Protein 1PZS (pdb70)

Sequence (171 aa):
QSLTSTLTAPDGTKVATAKFEFANGYATVTIATTGVGKLTPGFHGLHIHQVGKCEPNSVAPTGGAPGNFLSAGGHYHVPGHTGTPASGDLASLQVRGDGSAMLVTTTDAFTMDDLLSGAKTAIIIHAGADNFANIPPERYVQVNGTPGPDETTLTTGDAGKRVACGVIGSG

GO terms:
  GO:0005886 plasma membrane (C, IDA)
  GO:0004784 superoxide dismutase activity (F, IDA)
  GO:0141082 symbiont-mediated detoxification of host-generated reactive oxygen species (P, IDA)
  GO:0075136 response to host (P, IEP)
  GO:0005576 extracellular region (C, HDA)
  GO:0005886 plasma membrane (C, HDA)
  GO:0045454 cell redox homeostasis (P, IMP)
  GO:0033194 response to hydroperoxide (P, IMP)
  GO:0006979 response to oxidative stress (P, IMP)
  GO:0005886 plasma membrane (C, TAS)

Secondary structure (DSSP, 8-state):
-EEEEEEE-TTS-EEEEEEEEEETTEEEEEEEESSSSSS-SEEE-EEEESS----SSB--TT--S-BTTGGG-SB---TT--SSS-TTB-PPEEE-TTS--EEEEEESS--HHHHHSTT--EEEEESS---TT---TTT-B-TTS-BS--HHHHHHTT--SEEEEEESBB-

Radius of gyration: 15.72 Å; Cα contacts (8 Å, |Δi|>4): 454; chains: 1; bounding box: 35×47×40 Å

Organism: Mycobacterium tuberculosis (strain ATCC 25618 / H37Rv) (NCBI:txid83332)

Nearest PDB structures (foldseek):
  1pzs-assembly1_A-2  TM=1.005E+00  e=1.970E-34  Mycobacterium tuberculosis
  7rh7-assembly1_G  TM=9.201E-01  e=1.860E-16  Mycolicibacterium smegmatis MC2 155
  2wz0-assembly1_F  TM=7.670E-01  e=2.728E-09  Homo sapiens
  8imd-assembly1_B  TM=7.560E-01  e=1.324E-08  Paenibacillus lautus NBRC 15380
  2k4w-assembly1_A  TM=7.036E-01  e=5.672E-07  Salmonella enterica subsp. enterica serovar Choleraesuis

B-factor: mean 17.82, std 9.35, range [7.32, 55.24]

Solvent-accessible surface area: 8692 Å² total; per-residue (Å²): 150,45,11,47,1,48,0,39,19,48,116,50,71,106,1,0,57,6,96,0,60,27,41,137,74,93,0,42,0,46,0,28,24,58,27,101,65,83,12,90,85,30,115,4,0,0,1,0,1,82,22,18,98,34,78,64,106,12,74,31,88,142,43,56,83,74,17,57,1,50,9,0,4,30,17,15,63,23,115,88,114,137,37,62,104,10,11,0,29,7,42,25,0,112,8,139,70,78,2,11,4,138,27,83,26,82,23,118,42,6,74,73,109,27,0,68,61,79,67,63,2,0,0,0,0,8,46,26,60,18,48,108,15,111,49,40,84,174,172,112,96,37,167,110,44,73,77,3,38,63,120,81,7,65,61,50,7,67,2,52,161,35,44,0,1,2,55,0,7,117,65

CATH classification: 2.60.40.200

Foldseek 3Di:
DKKKWFKAFQVGHTFKIWMWDDDPLKTKIKMWGPDWDQAAAAKWWKWKAQAQDFHAQDAAPVGDGGGGRNVLHFGDAQPPDDWPPHLTGDGIWGADRRRITMDIDMDNSDDPCSQVPDRHIKMFIFNAHFQSQPQPQVVDDDPVGHGGDDPCCGGTSPRHHTGMMITIGHD

Structure (mmCIF, N/CA/C/O backbone):
data_1PZS
#
_entry.id   1PZS
#
_cell.length_a   70.040
_cell.length_b   58.420
_cell.length_c   51.390
_cell.angle_alpha   90.00
_cell.angle_beta   126.99
_cell.angle_gamma   90.00
#
_symmetry.space_group_name_H-M   'C 1 2 1'
#
loop_
_entity.id
_entity.type
_entity.pdbx_description
1 polymer 'Superoxide dismutase [Cu-Zn]'
2 non-polymer 'COPPER (II) ION'
3 water water
#
loop_
_atom_site.group_PDB
_atom_site.id
_atom_site.type_symbol
_atom_site.label_atom_id
_atom_site.label_alt_id
_atom_site.label_comp_id
_atom_site.label_asym_id
_atom_site.label_entity_id
_atom_site.label_seq_id
_atom_site.pdbx_PDB_ins_code
_atom_site.Cartn_x
_atom_site.Cartn_y
_atom_site.Cartn_z
_atom_site.occupancy
_atom_site.B_iso_or_equiv
_atom_site.auth_seq_id
_atom_site.auth_comp_id
_atom_site.auth_asym_id
_atom_site.auth_atom_id
_atom_site.pdbx_PDB_model_num
ATOM 1 N N . GLN A 1 38 ? 11.000 11.730 -13.628 1.00 24.33 1 GLN A N 1
ATOM 2 C CA . GLN A 1 38 ? 9.884 12.711 -13.688 1.00 22.95 1 GLN A CA 1
ATOM 3 C C . GLN A 1 38 ? 9.948 13.741 -12.570 1.00 21.11 1 GLN A C 1
ATOM 4 O O . GLN A 1 38 ? 9.035 14.541 -12.461 1.00 19.55 1 GLN A O 1
ATOM 10 N N . SER A 1 39 ? 10.996 13.703 -11.743 1.00 19.39 2 SER A N 1
ATOM 11 C CA . SER A 1 39 ? 11.070 14.530 -10.531 1.00 17.93 2 SER A CA 1
ATOM 12 C C . SER A 1 39 ? 12.420 15.251 -10.408 1.00 16.36 2 SER A C 1
ATOM 13 O O . SER A 1 39 ? 13.454 14.735 -10.842 1.00 17.86 2 SER A O 1
ATOM 17 N N . LEU A 1 40 ? 12.401 16.456 -9.846 1.00 13.10 3 LEU A N 1
ATOM 18 C CA . LEU A 1 40 ? 13.606 17.136 -9.376 1.00 12.38 3 LEU A CA 1
ATOM 19 C C . LEU A 1 40 ? 13.489 17.340 -7.871 1.00 10.93 3 LEU A C 1
ATOM 20 O O . LEU A 1 40 ? 12.403 17.273 -7.319 1.00 10.04 3 LEU A O 1
ATOM 25 N N . THR A 1 41 ? 14.614 17.542 -7.200 1.00 10.44 4 THR A N 1
ATOM 26 C CA . THR A 1 41 ? 14.609 17.683 -5.747 1.00 10.63 4 THR A CA 1
ATOM 27 C C . THR A 1 41 ? 15.536 18.805 -5.321 1.00 9.72 4 THR A C 1
ATOM 28 O O . THR A 1 41 ? 16.351 19.281 -6.099 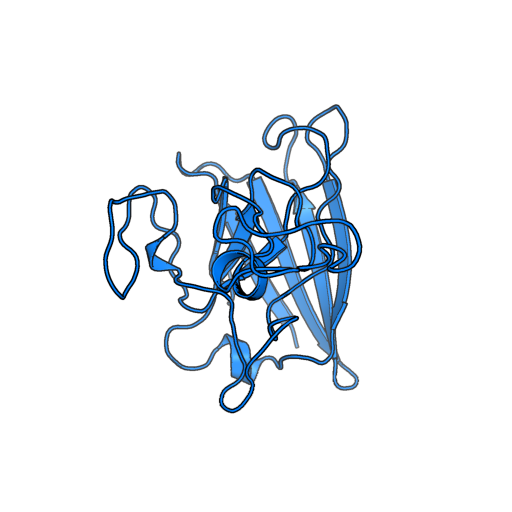1.00 9.80 4 THR A O 1
ATOM 32 N N . SER A 1 42 ? 15.429 19.206 -4.059 1.00 9.09 5 SER A N 1
ATOM 33 C CA . SER A 1 42 ? 16.363 20.167 -3.495 1.00 10.17 5 SER A CA 1
ATOM 34 C C . SER A 1 42 ? 16.437 20.013 -1.993 1.00 9.81 5 SER A C 1
ATOM 35 O O . SER A 1 42 ? 15.443 19.654 -1.366 1.00 11.03 5 SER A O 1
ATOM 38 N N . THR A 1 43 ? 17.615 20.254 -1.423 1.00 9.09 6 THR A N 1
ATOM 39 C CA . THR A 1 43 ? 17.778 20.353 0.024 1.00 8.93 6 THR A CA 1
ATOM 40 C C . THR A 1 43 ? 18.093 21.812 0.353 1.00 9.03 6 THR A C 1
ATOM 41 O O . THR A 1 43 ? 19.063 22.375 -0.165 1.00 9.07 6 THR A O 1
ATOM 45 N N . LEU A 1 44 ? 17.236 22.440 1.153 1.00 8.62 7 LEU A N 1
ATOM 46 C CA . LEU A 1 44 ? 17.382 23.862 1.447 1.00 8.85 7 LEU A CA 1
ATOM 47 C C . LEU A 1 44 ? 18.153 24.031 2.736 1.00 9.22 7 LEU A C 1
ATOM 48 O O . LEU A 1 44 ? 17.828 23.390 3.732 1.00 9.31 7 LEU A O 1
ATOM 53 N N . THR A 1 45 ? 19.127 24.932 2.716 1.00 9.57 8 THR A N 1
ATOM 54 C CA . THR A 1 45 ? 19.933 25.249 3.893 1.00 10.63 8 THR A CA 1
ATOM 55 C C . THR A 1 45 ? 19.807 26.707 4.319 1.00 10.20 8 THR A C 1
ATOM 56 O O . THR A 1 45 ? 19.481 27.586 3.532 1.00 10.20 8 THR A O 1
ATOM 60 N N . ALA A 1 46 ? 20.083 26.932 5.594 1.00 10.69 9 ALA A N 1
ATOM 61 C CA . ALA A 1 46 ? 20.131 28.259 6.193 1.00 10.77 9 ALA A CA 1
ATOM 62 C C . ALA A 1 46 ? 21.476 28.921 5.863 1.00 11.19 9 ALA A C 1
ATOM 63 O O . ALA A 1 46 ? 22.402 28.231 5.383 1.00 11.19 9 ALA A O 1
ATOM 65 N N . PRO A 1 47 ? 21.595 30.234 6.083 1.00 11.98 10 PRO A N 1
ATOM 66 C CA . PRO A 1 47 ? 22.879 30.936 5.896 1.00 12.73 10 PRO A CA 1
ATOM 67 C C . PRO A 1 47 ? 24.072 30.301 6.612 1.00 13.68 10 PRO A C 1
ATOM 68 O O . PRO A 1 47 ? 25.189 30.419 6.103 1.00 13.96 10 PRO A O 1
ATOM 72 N N . ASP A 1 48 ? 23.859 29.648 7.750 1.00 13.97 11 ASP A N 1
ATOM 73 C CA . ASP A 1 48 ? 24.968 28.978 8.451 1.00 15.20 11 ASP A CA 1
ATOM 74 C C . ASP A 1 48 ? 25.255 27.561 7.942 1.00 15.14 11 ASP A C 1
ATOM 75 O O . ASP A 1 48 ? 26.136 26.867 8.475 1.00 15.45 11 ASP A O 1
ATOM 80 N N . GLY A 1 49 ? 24.516 27.131 6.925 1.00 14.36 12 GLY A N 1
ATOM 81 C CA . GLY A 1 49 ? 24.732 25.850 6.277 1.00 14.51 12 GLY A CA 1
ATOM 82 C C . GLY A 1 49 ? 23.914 24.678 6.793 1.00 15.03 12 GLY A C 1
ATOM 83 O O . GLY A 1 49 ? 23.979 23.587 6.212 1.00 16.26 12 GLY A O 1
ATOM 84 N N . THR A 1 50 ? 23.152 24.879 7.862 1.00 14.93 13 THR A N 1
ATOM 85 C CA . THR A 1 50 ? 22.339 23.799 8.408 1.00 15.42 13 THR A CA 1
ATOM 86 C C . THR A 1 50 ? 21.088 23.553 7.582 1.00 14.24 13 THR A C 1
ATOM 87 O O . THR A 1 50 ? 20.521 24.474 6.988 1.00 14.01 13 THR A O 1
ATOM 91 N N . LYS A 1 51 ? 20.637 22.307 7.595 1.00 13.53 14 LYS A N 1
ATOM 92 C CA . LYS A 1 51 ? 19.508 21.886 6.773 1.00 13.52 14 LYS A CA 1
ATOM 93 C C . LYS A 1 51 ? 18.216 22.404 7.383 1.00 12.81 14 LYS A C 1
ATOM 94 O O . LYS A 1 51 ? 18.011 22.340 8.598 1.00 14.13 14 LYS A O 1
ATOM 100 N N . VAL A 1 52 ? 17.346 22.944 6.535 1.00 11.38 15 VAL A N 1
ATOM 101 C CA . VAL A 1 52 ? 16.079 23.529 6.954 1.00 10.90 15 VAL A CA 1
ATOM 102 C C . VAL A 1 52 ? 14.883 22.731 6.425 1.00 9.86 15 VAL A C 1
ATOM 103 O O . VAL A 1 52 ? 13.922 22.504 7.149 1.00 10.00 15 VAL A O 1
ATOM 107 N N . ALA A 1 53 ? 14.936 22.344 5.158 1.00 9.43 16 ALA A N 1
ATOM 108 C CA . ALA A 1 53 ? 13.793 21.726 4.482 1.00 8.79 16 ALA A CA 1
ATOM 109 C C . ALA A 1 53 ? 14.255 20.968 3.245 1.00 8.84 16 ALA A C 1
ATOM 110 O O . ALA A 1 53 ? 15.392 21.138 2.779 1.00 8.89 16 ALA A O 1
ATOM 112 N N . THR A 1 54 ? 13.375 20.118 2.736 1.00 7.48 17 THR A N 1
ATOM 113 C CA . THR A 1 54 ? 13.580 19.505 1.434 1.00 8.11 17 THR A CA 1
ATOM 114 C C . THR A 1 54 ? 12.342 19.653 0.575 1.00 7.32 17 THR A C 1
ATOM 115 O O . THR A 1 54 ? 11.216 19.774 1.074 1.00 7.61 17 THR A O 1
ATOM 119 N N . ALA A 1 55 ? 12.597 19.657 -0.725 1.00 7.93 18 ALA A N 1
ATOM 120 C CA . ALA A 1 55 ? 11.585 19.918 -1.736 1.00 7.76 18 ALA A CA 1
ATOM 121 C C . ALA A 1 55 ? 11.627 18.885 -2.865 1.00 8.38 18 ALA A C 1
ATOM 122 O O . ALA A 1 55 ? 12.681 18.362 -3.219 1.00 8.10 18 ALA A O 1
ATOM 124 N N . LYS A 1 56 ? 10.448 18.574 -3.387 1.00 8.84 19 LYS A N 1
ATOM 125 C CA . LYS A 1 56 ? 10.283 17.694 -4.542 1.00 9.99 19 LYS A CA 1
ATOM 126 C C . LYS A 1 56 ? 9.417 18.415 -5.570 1.00 10.09 19 LYS A C 1
ATOM 127 O O . LYS A 1 56 ? 8.404 19.073 -5.229 1.00 9.69 19 LYS A O 1
ATOM 133 N N . PHE A 1 57 ? 9.815 18.271 -6.831 1.00 9.59 20 PHE A N 1
ATOM 134 C CA . PHE A 1 57 ? 9.157 18.861 -7.990 1.00 10.29 20 PHE A CA 1
ATOM 135 C C . PHE A 1 57 ? 8.801 17.716 -8.925 1.00 11.14 20 PHE A C 1
ATOM 136 O O . PHE A 1 57 ? 9.671 17.200 -9.625 1.00 11.88 20 PHE A O 1
ATOM 144 N N . GLU A 1 58 ? 7.547 17.266 -8.893 1.00 11.84 21 GLU A N 1
ATOM 145 C CA . GLU A 1 58 ? 7.111 16.108 -9.685 1.00 12.95 21 GLU A CA 1
ATOM 146 C C . GLU A 1 58 ? 6.310 16.547 -10.911 1.00 13.23 21 GLU A C 1
ATOM 147 O O . GLU A 1 58 ? 5.314 17.232 -10.799 1.00 11.76 21 GLU A O 1
ATOM 153 N N . PHE A 1 59 ? 6.779 16.153 -12.087 1.00 13.22 22 PHE A N 1
ATOM 154 C CA . PHE A 1 59 ? 6.181 16.578 -13.348 1.00 14.01 22 PHE A CA 1
ATOM 155 C C . PHE A 1 59 ? 5.378 15.436 -13.966 1.00 15.65 22 PHE A C 1
ATOM 156 O O . PHE A 1 59 ? 5.914 14.378 -14.248 1.00 16.42 22 PHE A O 1
ATOM 164 N N . ALA A 1 60 ? 4.088 15.673 -14.153 1.00 17.22 23 ALA A N 1
ATOM 165 C CA . ALA A 1 60 ? 3.176 14.693 -14.729 1.00 19.04 23 ALA A CA 1
ATOM 166 C C . ALA A 1 60 ? 1.924 15.406 -15.220 1.00 20.76 23 ALA A C 1
ATOM 167 O O . ALA A 1 60 ? 1.502 16.406 -14.640 1.00 21.05 23 ALA A O 1
ATOM 169 N N . ASN A 1 61 ? 1.328 14.897 -16.301 1.00 22.40 24 ASN A N 1
ATOM 170 C CA . ASN A 1 61 ? 0.070 15.448 -16.812 1.00 23.36 24 ASN A CA 1
ATOM 171 C C . ASN A 1 61 ? 0.119 16.933 -17.191 1.00 22.72 24 ASN A C 1
ATOM 172 O O . ASN A 1 61 ? -0.901 17.624 -17.147 1.00 23.94 24 ASN A O 1
ATOM 177 N N . GLY A 1 62 ? 1.301 17.409 -17.580 1.00 21.19 25 GLY A N 1
ATOM 178 C CA . GLY A 1 62 ? 1.503 18.781 -18.012 1.00 20.45 25 GLY A CA 1
ATOM 179 C C . GLY A 1 62 ? 1.656 19.821 -16.918 1.00 18.93 25 GLY A C 1
ATOM 180 O O . GLY A 1 62 ? 1.625 21.030 -17.203 1.00 19.69 25 GLY A O 1
ATOM 181 N N . TYR A 1 63 ? 1.806 19.375 -15.672 1.00 16.93 26 TYR A N 1
ATOM 182 C CA . TYR A 1 63 ? 2.046 20.294 -14.569 1.00 14.53 26 TYR A CA 1
ATOM 183 C C . TYR A 1 63 ? 2.982 19.739 -13.500 1.00 13.26 26 TYR A C 1
ATOM 184 O O . TYR A 1 63 ? 3.313 18.564 -13.477 1.00 11.64 26 TYR A O 1
ATOM 193 N N . ALA A 1 64 ? 3.411 20.636 -12.622 1.00 12.01 27 ALA A N 1
ATOM 194 C CA . ALA A 1 64 ? 4.314 20.323 -11.517 1.00 11.58 27 ALA A CA 1
ATOM 195 C C . ALA A 1 64 ? 3.534 20.260 -10.212 1.00 11.11 27 ALA A C 1
ATOM 196 O O . ALA A 1 64 ? 2.716 21.139 -9.935 1.00 10.83 27 ALA A O 1
ATOM 198 N N . THR A 1 65 ? 3.809 19.233 -9.418 1.00 10.30 28 THR A N 1
ATOM 199 C CA . THR A 1 65 ? 3.343 19.147 -8.038 1.00 10.12 28 THR A CA 1
ATOM 200 C C . THR A 1 65 ? 4.566 19.368 -7.185 1.00 9.60 28 THR A C 1
ATOM 201 O O . THR A 1 65 ? 5.536 18.618 -7.294 1.00 9.35 28 THR A O 1
ATOM 205 N N . VAL A 1 66 ? 4.522 20.403 -6.361 1.00 8.84 29 VAL A N 1
ATOM 206 C CA . VAL A 1 66 ? 5.677 20.841 -5.577 1.00 9.21 29 VAL A CA 1
ATOM 207 C C . VAL A 1 66 ? 5.370 20.528 -4.105 1.00 8.97 29 VAL A C 1
ATOM 208 O O . VAL A 1 66 ? 4.368 21.003 -3.560 1.00 9.39 29 VAL A O 1
ATOM 212 N N . THR A 1 67 ? 6.228 19.734 -3.461 1.00 8.97 30 THR A N 1
ATOM 213 C CA . THR A 1 67 ? 6.086 19.432 -2.043 1.00 9.63 30 THR A CA 1
ATOM 214 C C . THR A 1 67 ? 7.315 19.971 -1.323 1.00 9.04 30 THR A C 1
ATOM 215 O O . THR A 1 67 ? 8.445 19.717 -1.748 1.00 9.34 30 THR A O 1
ATOM 219 N N . ILE A 1 68 ? 7.118 20.697 -0.232 1.00 8.75 31 ILE A N 1
ATOM 220 C CA . ILE A 1 68 ? 8.265 21.147 0.569 1.00 8.81 31 ILE A CA 1
ATOM 221 C C . ILE A 1 68 ? 7.918 20.961 2.032 1.00 9.14 31 ILE A C 1
ATOM 222 O O . ILE A 1 68 ? 6.787 21.203 2.420 1.00 9.10 31 ILE A O 1
ATOM 227 N N . ALA A 1 69 ? 8.868 20.502 2.845 1.00 8.87 32 ALA A N 1
ATOM 228 C CA . ALA A 1 69 ? 8.599 20.351 4.263 1.00 8.56 32 ALA A CA 1
ATOM 229 C C . ALA A 1 69 ? 9.874 20.495 5.043 1.00 8.54 32 ALA A C 1
ATOM 230 O O . ALA A 1 69 ? 10.951 20.153 4.552 1.00 8.01 32 ALA A O 1
ATOM 232 N N . THR A 1 70 ? 9.748 20.991 6.265 1.00 8.01 33 THR A N 1
ATOM 233 C CA . THR A 1 70 ? 10.908 21.116 7.146 1.00 9.21 33 THR A CA 1
ATOM 234 C C . THR A 1 70 ? 11.451 19.761 7.563 1.00 10.78 33 THR A C 1
ATOM 235 O O . THR A 1 70 ? 10.709 18.793 7.652 1.00 10.84 33 THR A O 1
ATOM 239 N N . THR A 1 71 ? 12.743 19.722 7.880 1.00 12.92 34 THR A N 1
ATOM 240 C CA . THR A 1 71 ? 13.397 18.474 8.301 1.00 15.72 34 THR A CA 1
ATOM 241 C C . THR A 1 71 ? 13.617 18.371 9.806 1.00 17.93 34 THR A C 1
ATOM 242 O O . THR A 1 71 ? 14.088 17.351 10.304 1.00 19.61 34 THR A O 1
ATOM 246 N N . GLY A 1 72 ? 13.305 19.426 10.528 1.00 19.40 35 GLY A N 1
ATOM 247 C CA . GLY A 1 72 ? 13.390 19.422 11.981 1.00 20.69 35 GLY A CA 1
ATOM 248 C C . GLY A 1 72 ? 12.466 20.478 12.528 1.00 21.42 35 GLY A C 1
ATOM 249 O O . GLY A 1 72 ? 11.533 20.876 11.851 1.00 22.01 35 GLY A O 1
ATOM 250 N N . VAL A 1 73 ? 12.730 20.920 13.759 1.00 22.60 36 VAL A N 1
ATOM 251 C CA . VAL A 1 73 ? 11.954 21.979 14.410 1.00 22.41 36 VAL A CA 1
ATOM 252 C C . VAL A 1 73 ? 12.829 23.191 14.657 1.00 22.32 36 VAL A C 1
ATOM 253 O O . VAL A 1 73 ? 14.064 23.099 14.630 1.00 22.36 36 VAL A O 1
ATOM 257 N N . GLY A 1 74 ? 12.194 24.341 14.860 1.00 22.02 37 GLY A N 1
ATOM 258 C CA . GLY A 1 74 ? 12.867 25.517 15.373 1.00 22.32 37 GLY A CA 1
ATOM 259 C C . GLY A 1 74 ? 13.733 26.281 14.396 1.00 22.75 37 GLY A C 1
ATOM 260 O O . GLY A 1 74 ? 14.484 27.168 14.811 1.00 23.73 37 GLY A O 1
ATOM 261 N N . LYS A 1 75 ? 13.605 25.976 13.106 1.00 22.62 38 LYS A N 1
ATOM 262 C CA . LYS A 1 75 ? 14.466 26.577 12.084 1.00 22.58 38 LYS A CA 1
ATOM 263 C C . LYS A 1 75 ? 13.807 27.665 11.214 1.00 20.90 38 LYS A C 1
ATOM 264 O O . LYS A 1 75 ? 14.514 28.386 10.502 1.00 22.08 38 LYS A O 1
ATOM 270 N N . LEU A 1 76 ? 12.479 27.791 11.258 1.00 17.63 39 LEU A N 1
ATOM 271 C CA . LEU A 1 76 ? 11.790 28.939 10.648 1.00 15.54 39 LEU A CA 1
ATOM 272 C C . LEU A 1 76 ? 10.874 29.605 11.661 1.00 14.70 39 LEU A C 1
ATOM 273 O O . LEU A 1 76 ? 10.320 28.947 12.549 1.00 14.30 39 LEU A O 1
ATOM 278 N N . THR A 1 77 ? 10.680 30.910 11.519 1.00 14.28 40 THR A N 1
ATOM 279 C CA . THR A 1 77 ? 9.786 31.621 12.431 1.00 14.40 40 THR A CA 1
ATOM 280 C C . THR A 1 77 ? 8.342 31.239 12.138 1.00 14.27 40 THR A C 1
ATOM 281 O O . THR A 1 77 ? 7.968 31.063 10.971 1.00 14.21 40 THR A O 1
ATOM 285 N N . PRO A 1 78 ? 7.514 31.098 13.169 1.00 13.70 41 PRO A N 1
ATOM 286 C CA . PRO A 1 78 ? 6.080 30.860 12.944 1.00 13.52 41 PRO A CA 1
ATOM 287 C C . PRO A 1 78 ? 5.424 31.933 12.084 1.00 13.31 41 PRO A C 1
ATOM 288 O O . PRO A 1 78 ? 5.779 33.117 12.183 1.00 14.07 41 PRO A O 1
ATOM 292 N N . GLY A 1 79 ? 4.505 31.504 11.220 1.00 12.65 42 GLY A N 1
ATOM 293 C CA . GLY A 1 79 ? 3.753 32.396 10.358 1.00 12.35 42 GLY A CA 1
ATOM 294 C C . GLY A 1 79 ? 3.958 32.090 8.885 1.00 11.81 42 GLY A C 1
ATOM 295 O O . GLY A 1 79 ? 4.446 31.022 8.540 1.00 11.31 42 GLY A O 1
ATOM 296 N N . PHE A 1 80 ? 3.597 33.042 8.032 1.00 10.73 43 PHE A N 1
ATOM 297 C CA . PHE A 1 80 ? 3.608 32.841 6.583 1.00 10.16 43 PHE A CA 1
ATOM 298 C C . PHE A 1 80 ? 4.907 33.357 5.972 1.00 10.29 43 PHE A C 1
ATOM 299 O O . PHE A 1 80 ? 5.352 34.466 6.288 1.00 10.69 43 PHE A O 1
ATOM 307 N N . HIS A 1 81 ? 5.481 32.561 5.067 1.00 9.61 44 HIS A N 1
ATOM 308 C CA . HIS A 1 81 ? 6.741 32.886 4.412 1.00 9.61 44 HIS A CA 1
ATOM 309 C C . HIS A 1 81 ? 6.588 32.774 2.918 1.00 9.58 44 HIS A C 1
ATOM 310 O O . HIS A 1 81 ? 6.106 31.751 2.428 1.00 9.91 44 HIS A O 1
ATOM 317 N N . GLY A 1 82 ? 7.011 33.801 2.197 1.00 8.29 45 GLY A N 1
ATOM 318 C CA . GLY A 1 82 ? 7.084 33.769 0.750 1.00 8.87 45 GLY A CA 1
ATOM 319 C C . GLY A 1 82 ? 7.974 32.635 0.297 1.00 8.33 45 GLY A C 1
ATOM 320 O O . GLY A 1 82 ? 8.993 32.313 0.925 1.00 9.14 45 GLY A O 1
ATOM 321 N N . LEU A 1 83 ? 7.568 32.021 -0.802 1.00 8.46 46 LEU A N 1
ATOM 322 C CA . LEU A 1 83 ? 8.254 30.880 -1.353 1.00 8.98 46 LEU A CA 1
ATOM 323 C C . LEU A 1 83 ? 8.281 31.035 -2.859 1.00 9.29 46 LEU A C 1
ATOM 324 O O . LEU A 1 83 ? 7.216 31.064 -3.496 1.00 8.67 46 LEU A O 1
ATOM 329 N N . HIS A 1 84 ? 9.474 31.168 -3.431 1.00 9.43 47 HIS A N 1
ATOM 330 C CA . HIS A 1 84 ? 9.618 31.313 -4.881 1.00 10.29 47 HIS A CA 1
ATOM 331 C C . HIS A 1 84 ? 10.832 30.570 -5.412 1.00 10.18 47 HIS A C 1
ATOM 332 O O . HIS A 1 84 ? 11.822 30.365 -4.710 1.00 9.32 47 HIS A O 1
ATOM 339 N N . ILE A 1 85 ? 10.740 30.218 -6.689 1.00 9.18 48 ILE A N 1
ATOM 340 C CA . ILE A 1 85 ? 11.883 29.776 -7.462 1.00 10.03 48 ILE A CA 1
ATOM 341 C C . ILE A 1 85 ? 12.581 30.997 -8.057 1.00 9.60 48 ILE A C 1
ATOM 342 O O . ILE A 1 85 ? 11.929 31.861 -8.652 1.00 10.69 48 ILE A O 1
ATOM 347 N N . HIS A 1 86 ? 13.897 31.082 -7.833 1.00 9.22 49 HIS A N 1
ATOM 348 C CA . HIS A 1 86 ? 14.734 32.172 -8.312 1.00 10.66 49 HIS A CA 1
ATOM 349 C C . HIS A 1 86 ? 15.588 31.692 -9.491 1.00 10.92 49 HIS A C 1
ATOM 350 O O . HIS A 1 86 ? 15.743 30.503 -9.703 1.00 11.76 49 HIS A O 1
ATOM 357 N N . GLN A 1 87 ? 16.155 32.644 -10.235 1.00 12.27 50 GLN A N 1
ATOM 358 C CA . GLN A 1 87 ? 16.633 32.418 -11.590 1.00 12.70 50 GLN A CA 1
ATOM 359 C C . GLN A 1 87 ? 18.070 31.910 -11.770 1.00 12.37 50 GLN A C 1
ATOM 360 O O . GLN A 1 87 ? 18.504 31.658 -12.915 1.00 12.76 50 GLN A O 1
ATOM 366 N N . VAL A 1 88 ? 18.823 31.787 -10.679 1.00 11.64 51 VAL A N 1
ATOM 367 C CA . VAL A 1 88 ? 20.191 31.259 -10.735 1.00 10.90 51 VAL A 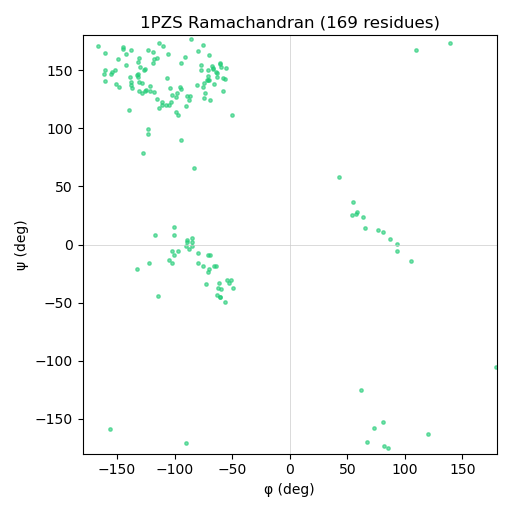CA 1
ATOM 368 C C . VAL A 1 88 ? 20.365 30.177 -9.667 1.00 10.52 51 VAL A C 1
ATOM 369 O O . VAL A 1 88 ? 20.009 30.377 -8.502 1.00 9.72 51 VAL A O 1
ATOM 373 N N . GLY A 1 89 ? 20.924 29.035 -10.070 1.00 10.70 52 GLY A N 1
ATOM 374 C CA . GLY A 1 89 ? 21.093 27.894 -9.195 1.00 10.76 52 GLY A CA 1
ATOM 375 C C . GLY A 1 89 ? 22.333 27.980 -8.318 1.00 11.07 52 GLY A C 1
ATOM 376 O O . GLY A 1 89 ? 23.284 27.185 -8.443 1.00 11.39 52 GLY A O 1
ATOM 377 N N . LYS A 1 90 ? 22.317 28.955 -7.423 1.00 10.82 53 LYS A N 1
ATOM 378 C CA . LYS A 1 90 ? 23.383 29.175 -6.458 1.00 11.34 53 LYS A CA 1
ATOM 379 C C . LYS A 1 90 ? 22.765 29.507 -5.102 1.00 10.92 53 LYS A C 1
ATOM 380 O O . LYS A 1 90 ? 21.818 30.295 -5.022 1.00 11.40 53 LYS A O 1
ATOM 386 N N . CYS A 1 91 ? 23.319 28.921 -4.040 1.00 10.74 54 CYS A N 1
ATOM 387 C CA . CYS A 1 91 ? 22.865 29.185 -2.672 1.00 11.03 54 CYS A CA 1
ATOM 388 C C . CYS A 1 91 ? 24.064 29.577 -1.810 1.00 10.98 54 CYS A C 1
ATOM 389 O O . CYS A 1 91 ? 24.591 28.777 -1.050 1.00 12.51 54 CYS A O 1
ATOM 392 N N . GLU A 1 92 ? 24.479 30.830 -1.962 1.00 10.63 55 GLU A N 1
ATOM 393 C CA . GLU A 1 92 ? 25.680 31.363 -1.323 1.00 11.37 55 GLU A CA 1
ATOM 394 C C . GLU A 1 92 ? 25.268 32.425 -0.308 1.00 11.40 55 GLU A C 1
ATOM 395 O O . GLU A 1 92 ? 24.670 33.430 -0.676 1.00 10.71 55 GLU A O 1
ATOM 401 N N . PRO A 1 93 ? 25.550 32.193 0.971 1.00 11.63 56 PRO A N 1
ATOM 402 C CA . PRO A 1 93 ? 25.401 33.253 1.986 1.00 12.58 56 PRO A CA 1
ATOM 403 C C . PRO A 1 93 ? 26.299 34.452 1.643 1.00 12.22 56 PRO A C 1
ATOM 404 O O . PRO A 1 93 ? 27.323 34.264 0.993 1.00 13.07 56 PRO A O 1
ATOM 408 N N . ASN A 1 94 ? 25.917 35.649 2.079 1.00 13.33 57 ASN A N 1
ATOM 409 C CA . ASN A 1 94 ? 26.676 36.889 1.849 1.00 14.33 57 ASN A CA 1
ATOM 410 C C . ASN A 1 94 ? 27.237 37.024 0.434 1.00 13.91 57 ASN A C 1
ATOM 411 O O . ASN A 1 94 ? 28.450 37.143 0.215 1.00 14.38 57 ASN A O 1
ATOM 416 N N . SER A 1 95 ? 26.325 36.975 -0.536 1.00 12.22 58 SER A N 1
ATOM 417 C CA . SER A 1 95 ? 26.653 37.029 -1.948 1.00 12.07 58 SER A CA 1
ATOM 418 C C . SER A 1 95 ? 26.013 38.252 -2.603 1.00 12.03 58 SER A C 1
ATOM 419 O O . SER A 1 95 ? 25.143 38.895 -2.028 1.00 11.81 58 SER A O 1
ATOM 422 N N . VAL A 1 96 ? 26.467 38.570 -3.807 1.00 13.47 59 VAL A N 1
ATOM 423 C CA . VAL A 1 96 ? 25.996 39.746 -4.534 1.00 14.03 59 VAL A CA 1
ATOM 424 C C . VAL A 1 96 ? 25.078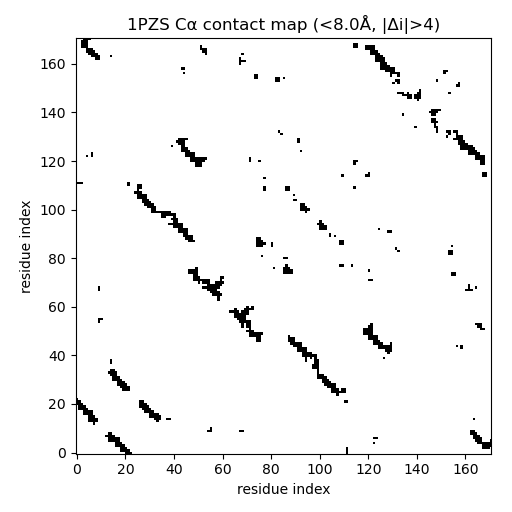 39.339 -5.683 1.00 13.89 59 VAL A C 1
ATOM 425 O O . VAL A 1 96 ? 25.301 38.307 -6.346 1.00 13.63 59 VAL A O 1
ATOM 429 N N . ALA A 1 97 ? 24.045 40.151 -5.913 1.00 13.50 60 ALA A N 1
ATOM 430 C CA . ALA A 1 97 ? 23.098 39.931 -7.005 1.00 14.20 60 ALA A CA 1
ATOM 431 C C . ALA A 1 97 ? 23.810 40.130 -8.337 1.00 15.37 60 ALA A C 1
ATOM 432 O O . ALA A 1 97 ? 24.775 40.882 -8.408 1.00 15.00 60 ALA A O 1
ATOM 434 N N . PRO A 1 98 ? 23.354 39.451 -9.388 1.00 16.92 61 PRO A N 1
ATOM 435 C CA . PRO A 1 98 ? 23.953 39.596 -10.725 1.00 17.85 61 PRO A CA 1
ATOM 436 C C . PRO A 1 98 ? 24.152 41.036 -11.216 1.00 18.25 61 PRO A C 1
ATOM 437 O O . PRO A 1 98 ? 25.173 41.283 -11.856 1.00 19.01 61 PRO A O 1
ATOM 441 N N . THR A 1 99 ? 23.230 41.947 -10.928 1.00 19.22 62 THR A N 1
ATOM 442 C CA . THR A 1 99 ? 23.337 43.330 -11.402 1.00 20.20 62 THR A CA 1
ATOM 443 C C . THR A 1 99 ? 23.850 44.293 -10.330 1.00 19.24 62 THR A C 1
ATOM 444 O O . THR A 1 99 ? 23.865 45.501 -10.534 1.00 20.12 62 THR A O 1
ATOM 448 N N . GLY A 1 100 ? 24.276 43.758 -9.196 1.00 17.49 63 GLY A N 1
ATOM 449 C CA . GLY A 1 100 ? 24.988 44.542 -8.210 1.00 16.12 63 GLY A CA 1
ATOM 450 C C . GLY A 1 100 ? 24.169 44.780 -6.959 1.00 14.63 63 GLY A C 1
ATOM 451 O O . GLY A 1 100 ? 22.952 44.565 -6.917 1.00 16.41 63 GLY A O 1
ATOM 452 N N . GLY A 1 101 ? 24.864 45.266 -5.944 1.00 13.26 64 GLY A N 1
ATOM 453 C CA . GLY A 1 101 ? 24.268 45.629 -4.669 1.00 11.53 64 GLY A CA 1
ATOM 454 C C . GLY A 1 101 ? 25.155 45.199 -3.515 1.00 10.72 64 GLY A C 1
ATOM 455 O O . GLY A 1 101 ? 26.163 44.523 -3.709 1.00 11.70 64 GLY A O 1
ATOM 456 N N . ALA A 1 102 ? 24.780 45.599 -2.300 1.00 9.98 65 ALA A N 1
ATOM 457 C CA . ALA A 1 102 ? 25.470 45.126 -1.104 1.00 10.24 65 ALA A CA 1
ATOM 458 C C . ALA A 1 102 ? 25.262 43.611 -0.980 1.00 10.60 65 ALA A C 1
ATOM 459 O O . ALA A 1 102 ? 24.224 43.087 -1.396 1.00 9.77 65 ALA A O 1
ATOM 461 N N . PRO A 1 103 ? 26.242 42.907 -0.428 1.00 11.21 66 PRO A N 1
ATOM 462 C CA . PRO A 1 103 ? 26.099 41.465 -0.234 1.00 11.28 66 PRO A CA 1
ATOM 463 C C . PRO A 1 103 ? 25.019 41.143 0.790 1.00 10.90 66 PRO A C 1
ATOM 464 O O . PRO A 1 103 ? 24.708 41.925 1.687 1.00 11.96 66 PRO A O 1
ATOM 468 N N . GLY A 1 104 ? 24.406 39.981 0.619 1.00 10.46 67 GLY A N 1
ATOM 469 C CA . GLY A 1 104 ? 23.344 39.507 1.479 1.00 10.04 67 GLY A CA 1
ATOM 470 C C . GLY A 1 104 ? 23.093 38.037 1.225 1.00 9.86 67 GLY A C 1
ATOM 471 O O . GLY A 1 104 ? 23.613 37.471 0.277 1.00 10.86 67 GLY A O 1
ATOM 472 N N . ASN A 1 105 ? 22.288 37.408 2.064 1.00 9.37 68 ASN A N 1
ATOM 473 C CA . ASN A 1 105 ? 22.123 35.972 1.945 1.00 9.15 68 ASN A CA 1
ATOM 474 C C . ASN A 1 105 ? 21.369 35.567 0.698 1.00 8.46 68 ASN A C 1
ATOM 475 O O . ASN A 1 105 ? 20.267 36.026 0.438 1.00 9.78 68 ASN A O 1
ATOM 480 N N . PHE A 1 106 ? 22.019 34.704 -0.073 1.00 8.75 69 PHE A N 1
ATOM 481 C CA . PHE A 1 106 ? 21.459 34.050 -1.243 1.00 8.23 69 PHE A CA 1
ATOM 482 C C . PHE A 1 106 ? 21.088 35.018 -2.364 1.00 8.38 69 PHE A C 1
ATOM 483 O O . PHE A 1 106 ? 20.264 34.710 -3.219 1.00 9.51 69 PHE A O 1
ATOM 491 N N . LEU A 1 107 ? 21.714 36.193 -2.386 1.00 8.83 70 LEU A N 1
ATOM 492 C CA . LEU A 1 107 ? 21.414 37.164 -3.443 1.00 9.12 70 LEU A CA 1
ATOM 493 C C . LEU A 1 107 ? 21.945 36.764 -4.808 1.00 9.18 70 LEU A C 1
ATOM 494 O O . LEU A 1 107 ? 21.411 37.193 -5.817 1.00 9.41 70 LEU A O 1
ATOM 499 N N . SER A 1 108 ? 22.972 35.921 -4.874 1.00 9.36 71 SER A N 1
ATOM 500 C CA . SER A 1 108 ? 23.473 35.457 -6.165 1.00 10.03 71 SER A CA 1
ATOM 501 C C . SER A 1 108 ? 22.500 34.513 -6.881 1.00 10.28 71 SER A C 1
ATOM 502 O O . SER A 1 108 ? 22.716 34.188 -8.045 1.00 11.95 71 SER A O 1
ATOM 505 N N . ALA A 1 109 ? 21.431 34.076 -6.192 1.00 10.33 72 ALA A N 1
ATOM 506 C CA . ALA A 1 109 ? 20.336 33.329 -6.842 1.00 10.06 72 ALA A CA 1
ATOM 507 C C . ALA A 1 109 ? 19.491 34.223 -7.753 1.00 10.09 72 ALA A C 1
ATOM 508 O O . ALA A 1 109 ? 18.642 33.749 -8.501 1.00 9.48 72 ALA A O 1
ATOM 510 N N . GLY A 1 110 ? 19.727 35.524 -7.680 1.00 9.74 73 GLY A N 1
ATOM 511 C CA . GLY A 1 110 ? 19.063 36.472 -8.555 1.00 11.29 73 GLY A CA 1
ATOM 512 C C . GLY A 1 110 ? 17.608 36.684 -8.199 1.00 11.82 73 GLY A C 1
ATOM 513 O O . GLY A 1 110 ? 17.165 36.439 -7.081 1.00 11.74 73 GLY A O 1
ATOM 514 N N . GLY A 1 111 ? 16.856 37.148 -9.187 1.00 12.57 74 GLY A N 1
ATOM 515 C CA . GLY A 1 111 ? 15.459 37.478 -8.992 1.00 13.34 74 GLY A CA 1
ATOM 516 C C . GLY A 1 111 ? 14.553 36.295 -9.258 1.00 14.28 74 GLY A C 1
ATOM 517 O O . GLY A 1 111 ? 15.001 35.174 -9.428 1.00 13.48 74 GLY A O 1
ATOM 518 N N . HIS A 1 112 ? 13.254 36.555 -9.288 1.00 15.26 75 HIS A N 1
ATOM 519 C CA . HIS A 1 112 ? 12.276 35.503 -9.528 1.00 16.74 75 HIS A CA 1
ATOM 520 C C . HIS A 1 112 ? 12.449 34.887 -10.906 1.00 16.55 75 HIS A C 1
ATOM 521 O O . HIS A 1 112 ? 12.788 35.564 -11.880 1.00 17.35 75 HIS A O 1
ATOM 528 N N . TYR A 1 113 ? 12.206 33.583 -10.980 1.00 16.24 76 TYR A N 1
ATOM 529 C CA . TYR A 1 113 ? 12.320 32.845 -12.208 1.00 16.27 76 TYR A CA 1
ATOM 530 C C . TYR A 1 113 ? 11.157 33.146 -13.169 1.00 17.14 76 TYR A C 1
ATOM 531 O O . TYR A 1 113 ? 9.982 33.138 -12.778 1.00 16.17 76 TYR A O 1
ATOM 540 N N . HIS A 1 114 ? 11.514 33.444 -14.419 1.00 18.68 77 HIS A N 1
ATOM 541 C CA . HIS A 1 114 ? 10.557 33.597 -15.507 1.00 20.55 77 HIS A CA 1
ATOM 542 C C . HIS A 1 114 ? 10.953 32.664 -16.638 1.00 21.65 77 HIS A C 1
ATOM 543 O O . HIS A 1 114 ? 12.114 32.616 -17.045 1.00 20.92 77 HIS A O 1
ATOM 550 N N . VAL A 1 115 ? 9.983 31.938 -17.163 1.00 23.18 78 VAL A N 1
ATOM 551 C CA . VAL A 1 115 ? 10.209 31.120 -18.343 1.00 25.39 78 VAL A CA 1
ATOM 552 C C . VAL A 1 115 ? 10.493 32.105 -19.473 1.00 27.31 78 VAL A C 1
ATOM 553 O O . VAL A 1 115 ? 9.857 33.156 -19.538 1.00 27.78 78 VAL A O 1
ATOM 557 N N . PRO A 1 116 ? 11.471 31.815 -20.333 1.00 29.68 79 PRO A N 1
ATOM 558 C CA . PRO A 1 116 ? 11.877 32.819 -21.325 1.00 31.15 79 PRO A CA 1
ATOM 559 C C . PRO A 1 116 ? 10.687 33.241 -22.201 1.00 32.45 79 PRO A C 1
ATOM 560 O O . PRO A 1 116 ? 9.925 32.385 -22.661 1.00 33.08 79 PRO A O 1
ATOM 564 N N . GLY A 1 117 ? 10.508 34.552 -22.363 1.00 34.17 80 GLY A N 1
ATOM 565 C CA . GLY A 1 117 ? 9.367 35.104 -23.077 1.00 35.39 80 GLY A CA 1
ATOM 566 C C . GLY A 1 117 ? 8.170 35.459 -22.205 1.00 36.47 80 GLY A C 1
ATOM 567 O O . GLY A 1 117 ? 7.153 35.944 -22.712 1.00 37.17 80 GLY A O 1
ATOM 568 N N . HIS A 1 118 ? 8.287 35.235 -20.897 1.00 37.49 81 HIS A N 1
ATOM 569 C CA . HIS A 1 118 ? 7.203 35.503 -19.948 1.00 38.21 81 HIS A CA 1
ATOM 570 C C . HIS A 1 118 ? 7.619 36.601 -18.983 1.00 38.17 81 HIS A C 1
ATOM 571 O O . HIS A 1 118 ? 8.657 36.507 -18.327 1.00 38.44 81 HIS A O 1
ATOM 578 N N . THR A 1 119 ? 6.805 37.643 -18.899 1.00 38.19 82 THR A N 1
ATOM 579 C CA . THR A 1 119 ? 7.076 38.748 -17.993 1.00 38.25 82 THR A CA 1
ATOM 580 C C . THR A 1 119 ? 5.888 38.920 -17.054 1.00 37.60 82 THR A C 1
ATOM 581 O O . THR A 1 119 ? 4.827 38.322 -17.251 1.00 37.50 82 THR A O 1
ATOM 585 N N . GLY A 1 120 ? 6.084 39.714 -16.013 1.00 37.00 83 GLY A N 1
ATOM 586 C CA . GLY A 1 120 ? 4.993 40.107 -15.149 1.00 36.29 83 GLY A CA 1
ATOM 587 C C . GLY A 1 120 ? 4.706 39.112 -14.047 1.00 35.55 83 GLY A C 1
ATOM 588 O O . GLY A 1 120 ? 5.392 38.098 -13.887 1.00 35.57 83 GLY A O 1
ATOM 589 N N . THR A 1 121 ? 3.639 39.422 -13.318 1.00 34.41 84 THR A N 1
ATOM 590 C CA . THR A 1 121 ? 3.328 38.858 -12.014 1.00 33.26 84 THR A CA 1
ATOM 591 C 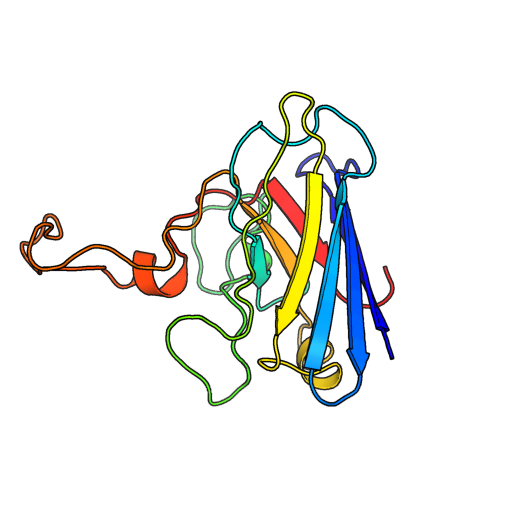C . THR A 1 121 ? 1.959 38.163 -12.076 1.00 31.84 84 THR A C 1
ATOM 592 O O . THR A 1 121 ? 1.027 38.708 -12.663 1.00 31.99 84 THR A O 1
ATOM 596 N N . PRO A 1 122 ? 1.817 36.969 -11.504 1.00 29.56 85 PRO A N 1
ATOM 597 C CA . PRO A 1 122 ? 2.894 36.243 -10.815 1.00 27.96 85 PRO A CA 1
ATOM 598 C C . PRO A 1 122 ? 3.967 35.727 -11.769 1.00 26.08 85 PRO A C 1
ATOM 599 O O . PRO A 1 122 ? 3.655 35.273 -12.881 1.00 26.13 85 PRO A O 1
ATOM 603 N N . ALA A 1 123 ? 5.220 35.803 -11.330 1.00 23.53 86 ALA A N 1
ATOM 604 C CA . ALA A 1 123 ? 6.315 35.183 -12.054 1.00 21.71 86 ALA A CA 1
ATOM 605 C C . ALA A 1 123 ? 6.089 33.670 -12.153 1.00 20.22 86 ALA A C 1
ATOM 606 O O . ALA A 1 123 ? 5.374 33.059 -11.337 1.00 19.30 86 ALA A O 1
ATOM 608 N N . SER A 1 124 ? 6.702 33.071 -13.166 1.00 18.58 87 SER A N 1
ATOM 609 C CA . SER A 1 124 ? 6.629 31.632 -13.386 1.00 17.85 87 SER A CA 1
ATOM 610 C C . SER A 1 124 ? 7.026 30.844 -12.145 1.00 17.19 87 SER A C 1
ATOM 611 O O . SER A 1 124 ? 6.493 29.773 -11.888 1.00 16.56 87 SER A O 1
ATOM 614 N N . GLY A 1 125 ? 7.958 31.394 -11.377 1.00 16.27 88 GLY A N 1
ATOM 615 C CA . GLY A 1 125 ? 8.493 30.697 -10.220 1.00 15.90 88 GLY A CA 1
ATOM 616 C C . GLY A 1 125 ? 7.739 30.936 -8.913 1.00 15.43 88 GLY A C 1
ATOM 617 O O . GLY A 1 125 ? 8.153 30.420 -7.882 1.00 15.60 88 GLY A O 1
ATOM 618 N N . ASP A 1 126 ? 6.654 31.704 -8.935 1.00 14.13 89 ASP A N 1
ATOM 619 C CA . ASP A 1 126 ? 5.928 32.006 -7.708 1.00 13.32 89 ASP A CA 1
ATOM 620 C C . ASP A 1 126 ? 5.125 30.801 -7.235 1.00 11.62 89 ASP A C 1
ATOM 621 O O . ASP A 1 126 ? 4.566 30.066 -8.034 1.00 12.38 89 ASP A O 1
ATOM 626 N N . LEU A 1 127 ? 5.127 30.575 -5.925 1.00 10.02 90 LEU A N 1
ATOM 627 C CA . LEU A 1 127 ? 4.426 29.445 -5.323 1.00 9.62 90 LEU A CA 1
ATOM 628 C C . LEU A 1 127 ? 3.584 29.933 -4.167 1.00 9.19 90 LEU A C 1
ATOM 629 O O . LEU A 1 127 ? 3.801 31.018 -3.635 1.00 9.53 90 LEU A O 1
ATOM 634 N N . ALA A 1 128 ? 2.607 29.114 -3.789 1.00 9.04 91 ALA A N 1
ATOM 635 C CA . ALA A 1 128 ? 1.843 29.341 -2.574 1.00 8.82 91 ALA A CA 1
ATOM 636 C C . ALA A 1 128 ? 2.820 29.438 -1.404 1.00 9.11 91 ALA A C 1
ATOM 637 O O . ALA A 1 128 ? 3.910 28.848 -1.429 1.00 8.66 91 ALA A O 1
ATOM 639 N N . SER A 1 129 ? 2.428 30.178 -0.379 1.00 8.72 92 SER A N 1
ATOM 640 C CA . SER A 1 129 ? 3.315 30.471 0.742 1.00 9.09 92 SER A CA 1
ATOM 641 C C . SER A 1 129 ? 3.444 29.289 1.684 1.00 8.64 92 SER A C 1
ATOM 642 O O . SER A 1 129 ? 2.545 28.430 1.809 1.00 9.27 92 SER A O 1
ATOM 645 N N . LEU A 1 130 ? 4.568 29.260 2.381 1.00 8.75 93 LEU A N 1
ATOM 646 C CA . LEU A 1 130 ? 4.846 28.242 3.388 1.00 8.51 93 LEU A CA 1
ATOM 647 C C . LEU A 1 130 ? 4.349 28.684 4.754 1.00 9.00 93 LEU A C 1
ATOM 648 O O . LEU A 1 130 ? 4.790 29.708 5.291 1.00 8.97 93 LEU A O 1
ATOM 653 N N . GLN A 1 131 ? 3.421 27.913 5.309 1.00 8.36 94 GLN A N 1
ATOM 654 C CA . GLN A 1 131 ? 2.752 28.234 6.565 1.00 9.04 94 GLN A CA 1
ATOM 655 C C . GLN A 1 131 ? 3.458 27.489 7.702 1.00 8.95 94 GLN A C 1
ATOM 656 O O . GLN A 1 131 ? 3.410 26.261 7.773 1.00 10.04 94 GLN A O 1
ATOM 662 N N . VAL A 1 132 ? 4.141 28.235 8.574 1.00 8.66 95 VAL A N 1
ATOM 663 C CA . VAL A 1 132 ? 4.987 27.636 9.600 1.00 9.19 95 VAL A CA 1
ATOM 664 C C . VAL A 1 132 ? 4.277 27.654 10.957 1.00 9.84 95 VAL A C 1
ATOM 665 O O . VAL A 1 132 ? 3.766 28.692 11.403 1.00 10.97 95 VAL A O 1
ATOM 669 N N . ARG A 1 133 ? 4.233 26.477 11.586 1.00 10.63 96 ARG A N 1
ATOM 670 C CA . ARG A 1 133 ? 3.560 26.271 12.855 1.00 11.09 96 ARG A CA 1
ATOM 671 C C . ARG A 1 133 ? 4.384 26.863 14.000 1.00 12.10 96 ARG A C 1
ATOM 672 O O . ARG A 1 133 ? 5.509 27.307 13.811 1.00 11.88 96 ARG A O 1
ATOM 680 N N . GLY A 1 134 ? 3.787 26.879 15.184 1.00 13.63 97 GLY A N 1
ATOM 681 C CA . GLY A 1 134 ? 4.422 27.432 16.371 1.00 14.11 97 GLY A CA 1
ATOM 682 C C . GLY A 1 134 ? 5.775 26.860 16.713 1.00 14.51 97 GLY A C 1
ATOM 683 O O . GLY A 1 134 ? 6.613 27.582 17.252 1.00 15.72 97 GLY A O 1
ATOM 684 N N . ASP A 1 135 ? 6.011 25.590 16.379 1.00 14.30 98 ASP A N 1
ATOM 685 C CA . ASP A 1 135 ? 7.299 24.948 16.654 1.00 14.52 98 ASP A CA 1
ATOM 686 C C . ASP A 1 135 ? 8.342 25.104 15.548 1.00 13.99 98 ASP A C 1
ATOM 687 O O . ASP A 1 135 ? 9.421 24.530 15.649 1.00 14.83 98 ASP A O 1
ATOM 692 N N . GLY A 1 136 ? 8.011 25.868 14.503 1.00 13.37 99 GLY A N 1
ATOM 693 C CA . GLY A 1 136 ? 8.901 26.085 13.384 1.00 12.90 99 GLY A CA 1
ATOM 694 C C . GLY A 1 136 ? 8.817 25.054 12.271 1.00 12.62 99 GLY A C 1
ATOM 695 O O . GLY A 1 136 ? 9.592 25.151 11.321 1.00 12.83 99 GLY A O 1
ATOM 696 N N . SER A 1 137 ? 7.887 24.107 12.371 1.00 11.81 100 SER A N 1
ATOM 697 C CA . SER A 1 137 ? 7.721 23.066 11.350 1.00 11.76 100 SER A CA 1
ATOM 698 C C . SER A 1 137 ? 6.662 23.475 10.339 1.00 10.38 100 SER A C 1
ATOM 699 O O . SER A 1 137 ? 5.812 24.297 10.634 1.00 10.40 100 SER A O 1
ATOM 702 N N . ALA A 1 138 ? 6.752 22.901 9.145 1.00 9.53 101 ALA A N 1
ATOM 703 C CA . ALA A 1 138 ? 5.900 23.274 8.006 1.00 9.05 101 ALA A CA 1
ATOM 704 C C . ALA A 1 138 ? 5.860 22.181 6.936 1.00 9.47 101 ALA A C 1
ATOM 705 O O . ALA A 1 138 ? 6.823 21.432 6.742 1.00 9.22 101 ALA A O 1
ATOM 707 N N . MET A 1 139 ? 4.734 22.112 6.236 1.00 9.24 102 MET A N 1
ATOM 708 C CA . MET A 1 139 ? 4.587 21.256 5.066 1.00 10.29 102 MET A CA 1
ATOM 709 C C . MET A 1 139 ? 3.623 21.935 4.106 1.00 10.22 102 MET A C 1
ATOM 710 O O . MET A 1 139 ? 2.550 22.405 4.503 1.00 10.57 102 MET A O 1
ATOM 724 N N . LEU A 1 140 ? 3.995 21.921 2.835 1.00 8.94 103 LEU A N 1
ATOM 725 C CA . LEU A 1 140 ? 3.189 22.494 1.763 1.00 8.61 103 LEU A CA 1
ATOM 726 C C . LEU A 1 140 ? 3.187 21.566 0.571 1.00 8.49 103 LEU A C 1
ATOM 727 O O . LEU A 1 140 ? 4.239 21.035 0.195 1.00 8.45 103 LEU A O 1
ATOM 732 N N . VAL A 1 141 ? 2.008 21.348 -0.012 1.00 7.98 104 VAL A N 1
ATOM 733 C CA . VAL A 1 141 ? 1.900 20.828 -1.381 1.00 7.81 104 VAL A CA 1
ATOM 734 C C . VAL A 1 141 ? 1.120 21.842 -2.193 1.00 7.98 104 VAL A C 1
ATOM 735 O O . VAL A 1 141 ? 0.070 22.324 -1.747 1.00 7.35 104 VAL A O 1
ATOM 739 N N . THR A 1 142 ? 1.643 22.183 -3.366 1.00 8.03 105 THR A N 1
ATOM 740 C CA . THR A 1 142 ? 0.926 23.047 -4.306 1.00 8.36 105 THR A CA 1
ATOM 741 C C . THR A 1 142 ? 1.230 22.601 -5.740 1.00 8.52 105 THR A C 1
ATOM 742 O O . THR A 1 142 ? 2.057 21.725 -5.950 1.00 9.94 105 THR A O 1
ATOM 746 N N . THR A 1 143 ? 0.511 23.148 -6.711 1.00 8.60 106 THR A N 1
ATOM 747 C CA . THR A 1 143 ? 0.714 22.794 -8.104 1.00 9.85 106 THR A CA 1
ATOM 748 C C . THR A 1 143 ? 0.820 24.024 -8.972 1.00 9.85 106 THR A C 1
ATOM 749 O O . THR A 1 143 ? 0.325 25.096 -8.620 1.00 10.11 106 THR A O 1
ATOM 753 N N . THR A 1 144 ? 1.455 23.844 -10.124 1.00 10.03 107 THR A N 1
ATOM 754 C CA . THR A 1 144 ? 1.606 24.912 -11.090 1.00 11.17 107 THR A CA 1
ATOM 755 C C . THR A 1 144 ? 1.922 24.341 -12.468 1.00 11.12 107 THR A C 1
ATOM 756 O O . THR A 1 144 ? 2.693 23.388 -12.593 1.00 11.02 107 THR A O 1
ATOM 760 N N . ASP A 1 145 ? 1.335 24.936 -13.491 1.00 12.50 108 ASP A N 1
ATOM 761 C CA . ASP A 1 145 ? 1.689 24.588 -14.867 1.00 13.21 108 ASP A CA 1
ATOM 762 C C . ASP A 1 145 ? 2.644 25.607 -15.495 1.00 13.23 108 ASP A C 1
ATOM 763 O O . ASP A 1 145 ? 2.855 25.594 -16.719 1.00 13.57 108 ASP A O 1
ATOM 768 N N . ALA A 1 146 ? 3.258 26.464 -14.675 1.00 13.09 109 ALA A N 1
ATOM 769 C CA . ALA A 1 146 ? 4.039 27.612 -15.169 1.00 13.16 109 ALA A CA 1
ATOM 770 C C . ALA A 1 146 ? 5.457 27.274 -15.647 1.00 13.47 109 ALA A C 1
ATOM 771 O O . ALA A 1 146 ? 6.087 28.097 -16.334 1.00 14.64 109 ALA A O 1
ATOM 773 N N . PHE A 1 147 ? 5.968 26.099 -15.288 1.00 12.35 110 PHE A N 1
ATOM 774 C CA . PHE A 1 147 ? 7.296 25.672 -15.724 1.00 12.35 110 PHE A CA 1
ATOM 775 C C . PHE A 1 147 ? 7.375 24.152 -15.865 1.00 12.40 110 PHE A C 1
ATOM 776 O O . PHE A 1 147 ? 6.583 23.424 -15.291 1.00 12.19 110 PHE A O 1
ATOM 784 N N . THR A 1 148 ? 8.360 23.701 -16.644 1.00 12.19 111 THR A N 1
ATOM 785 C CA . THR A 1 148 ? 8.627 22.293 -16.894 1.00 12.26 111 THR A CA 1
ATOM 786 C C . THR A 1 148 ? 9.958 21.889 -16.290 1.00 12.01 111 THR A C 1
ATOM 787 O O . THR A 1 148 ? 10.727 22.729 -15.817 1.00 11.65 111 THR A O 1
ATOM 791 N N . MET A 1 149 ? 10.249 20.596 -16.332 1.00 12.12 112 MET A N 1
ATOM 792 C CA . MET A 1 149 ? 11.530 20.092 -15.873 1.00 12.76 112 MET A CA 1
ATOM 793 C C . MET A 1 149 ? 12.692 20.701 -16.686 1.00 12.68 112 MET A C 1
ATOM 794 O O . MET A 1 149 ? 13.692 21.149 -16.119 1.00 13.03 112 MET A O 1
ATOM 801 N N . ASP A 1 150 ? 12.553 20.741 -18.012 1.00 13.62 113 ASP A N 1
ATOM 802 C CA . ASP A 1 150 ? 13.595 21.325 -18.851 1.00 13.75 113 ASP A CA 1
ATOM 803 C C . ASP A 1 150 ? 13.840 22.787 -18.506 1.00 13.04 113 ASP A C 1
ATOM 804 O O . ASP A 1 150 ? 14.999 23.245 -18.510 1.00 13.33 113 ASP A O 1
ATOM 809 N N . ASP A 1 151 ? 12.774 23.532 -18.191 1.00 12.37 114 ASP A N 1
ATOM 810 C CA . ASP A 1 151 ? 12.916 24.928 -17.801 1.00 12.45 114 ASP A CA 1
ATOM 811 C C . ASP A 1 151 ? 13.864 25.054 -16.609 1.00 12.29 114 ASP A C 1
ATOM 812 O O . ASP A 1 151 ? 14.757 25.896 -16.593 1.00 11.85 114 ASP A O 1
ATOM 817 N N . LEU A 1 152 ? 13.631 24.247 -15.576 1.00 12.12 115 LEU A N 1
ATOM 818 C CA . LEU A 1 152 ? 14.425 24.372 -14.356 1.00 12.16 115 LEU A CA 1
ATOM 819 C C . LEU A 1 152 ? 15.876 23.919 -14.500 1.00 13.15 115 LEU A C 1
ATOM 820 O O . LEU A 1 152 ? 16.733 24.340 -13.711 1.00 13.78 115 LEU A O 1
ATOM 825 N N . LEU A 1 153 ? 16.148 23.089 -15.509 1.00 13.81 116 LEU A N 1
ATOM 826 C CA . LEU A 1 153 ? 17.495 22.541 -15.753 1.00 14.59 116 LEU A CA 1
ATOM 827 C C . LEU A 1 153 ? 18.268 23.332 -16.798 1.00 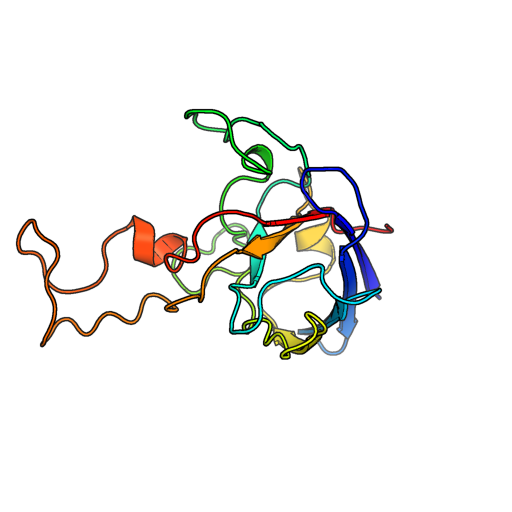15.06 116 LEU A C 1
ATOM 828 O O . LEU A 1 153 ? 19.448 23.087 -17.020 1.00 16.15 116 LEU A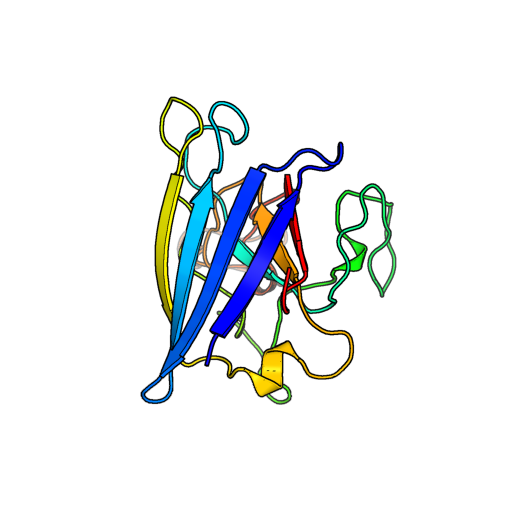 O 1
ATOM 833 N N . SER A 1 154 ? 17.593 24.290 -17.404 1.00 14.95 117 SER A N 1
ATOM 834 C CA . SER A 1 154 ? 18.150 25.137 -18.446 1.00 15.45 117 SER A CA 1
ATOM 835 C C . SER A 1 154 ? 19.184 26.114 -17.847 1.00 15.14 117 SER A C 1
ATOM 836 O O . SER A 1 154 ? 19.064 26.573 -16.692 1.00 14.28 117 SER A O 1
ATOM 840 N N . GLY A 1 155 ? 20.223 26.404 -18.617 1.00 14.98 118 GLY A N 1
ATOM 841 C CA . GLY A 1 155 ? 21.107 27.509 -18.315 1.00 15.87 118 GLY A CA 1
ATOM 842 C C . GLY A 1 155 ? 21.839 27.403 -16.994 1.00 15.76 118 GLY A C 1
ATOM 843 O O . GLY A 1 155 ? 22.502 26.407 -16.708 1.00 17.01 118 GLY A O 1
ATOM 844 N N . ALA A 1 156 ? 21.678 28.453 -16.187 1.00 17.66 119 ALA A N 1
ATOM 845 C CA . ALA A 1 156 ? 22.339 28.585 -14.891 1.00 17.99 119 ALA A CA 1
ATOM 846 C C . ALA A 1 156 ? 21.570 27.879 -13.763 1.00 17.65 119 ALA A C 1
ATOM 847 O O . ALA A 1 156 ? 21.965 27.960 -12.604 1.00 18.21 119 ALA A O 1
ATOM 849 N N . LYS A 1 157 ? 20.510 27.165 -14.134 1.00 16.40 120 LYS A N 1
ATOM 850 C CA . LYS A 1 157 ? 19.669 26.410 -13.200 1.00 15.15 120 LYS A CA 1
ATOM 851 C C . LYS A 1 157 ? 18.920 27.375 -12.296 1.00 12.66 120 LYS A C 1
ATOM 852 O O . LYS A 1 157 ? 18.919 28.581 -12.542 1.00 12.00 120 LYS A O 1
ATOM 858 N N . THR A 1 158 ? 18.265 26.840 -11.260 1.00 11.12 121 THR A N 1
ATOM 859 C CA . THR A 1 158 ? 17.358 27.620 -10.429 1.00 10.52 121 THR A CA 1
ATOM 860 C C . THR A 1 158 ? 17.504 27.189 -8.981 1.00 9.67 121 THR A C 1
ATOM 861 O O . THR A 1 158 ? 18.077 26.135 -8.671 1.00 9.20 121 THR A O 1
ATOM 865 N N . ALA A 1 159 ? 16.985 28.032 -8.099 1.00 9.63 122 ALA A N 1
ATOM 866 C CA . ALA A 1 159 ? 17.014 27.764 -6.671 1.00 9.28 122 ALA A CA 1
ATOM 867 C C . ALA A 1 159 ? 15.635 28.002 -6.083 1.00 10.01 122 ALA A C 1
ATOM 868 O O . ALA A 1 159 ? 14.952 28.940 -6.480 1.00 11.40 122 ALA A O 1
ATOM 870 N N . ILE A 1 160 ? 15.245 27.206 -5.099 1.00 8.58 123 ILE A N 1
ATOM 871 C CA . ILE A 1 160 ? 14.024 27.452 -4.340 1.00 8.93 123 ILE A CA 1
ATOM 872 C C . ILE A 1 160 ? 14.409 28.184 -3.029 1.00 8.91 123 ILE A C 1
ATOM 873 O O . ILE A 1 160 ? 15.351 27.799 -2.338 1.00 8.83 123 ILE A O 1
ATOM 878 N N . ILE A 1 161 ? 13.707 29.273 -2.740 1.00 8.72 124 ILE A N 1
ATOM 879 C CA . ILE A 1 161 ? 14.018 30.167 -1.624 1.00 9.36 124 ILE A CA 1
ATOM 880 C C . ILE A 1 161 ? 12.806 30.375 -0.716 1.00 8.66 124 ILE A C 1
ATOM 881 O O . ILE A 1 161 ? 11.698 30.622 -1.176 1.00 8.86 124 ILE A O 1
ATOM 886 N N . ILE A 1 162 ? 13.044 30.232 0.578 1.00 7.97 125 ILE A N 1
ATOM 887 C CA . ILE A 1 162 ? 12.085 30.638 1.615 1.00 7.96 125 ILE A CA 1
ATOM 888 C C . ILE A 1 162 ? 12.500 32.007 2.138 1.00 8.64 125 ILE A C 1
ATOM 889 O O . ILE A 1 162 ? 13.641 32.194 2.539 1.00 7.79 125 ILE A O 1
ATOM 894 N N . HIS A 1 163 ? 11.556 32.949 2.117 1.00 8.98 126 HIS A N 1
ATOM 895 C CA . HIS A 1 163 ? 11.748 34.317 2.597 1.00 9.35 126 HIS A CA 1
ATOM 896 C C . HIS A 1 163 ? 11.387 34.473 4.077 1.00 10.37 126 HIS A C 1
ATOM 897 O O . HIS A 1 163 ? 10.674 33.659 4.650 1.00 10.37 126 HIS A O 1
ATOM 904 N N . ALA A 1 164 ? 11.876 35.547 4.687 1.00 10.84 127 ALA A N 1
ATOM 905 C CA . ALA A 1 164 ? 11.630 35.813 6.091 1.00 11.51 127 ALA A CA 1
ATOM 906 C C . ALA A 1 164 ? 10.200 36.248 6.347 1.00 12.02 127 ALA A C 1
ATOM 907 O O . ALA A 1 164 ? 9.657 35.951 7.398 1.00 13.50 127 ALA A O 1
ATOM 909 N N . GLY A 1 165 ? 9.632 36.977 5.392 1.00 13.25 128 GLY A N 1
ATOM 910 C CA . GLY A 1 165 ? 8.323 37.595 5.518 1.00 13.07 128 GLY A CA 1
ATOM 911 C C . GLY A 1 165 ? 7.258 36.963 4.636 1.00 12.66 128 GLY A C 1
ATOM 912 O O . GLY A 1 165 ? 7.543 36.144 3.769 1.00 11.80 128 GLY A O 1
ATOM 913 N N . ALA A 1 166 ? 6.020 37.387 4.867 1.00 12.31 129 ALA A N 1
ATOM 914 C CA . ALA A 1 166 ? 4.900 37.007 4.014 1.00 12.18 129 ALA A CA 1
ATOM 915 C C . ALA A 1 166 ? 4.975 37.692 2.640 1.00 12.92 129 ALA A C 1
ATOM 916 O O . ALA A 1 166 ? 5.539 38.772 2.476 1.00 12.82 129 ALA A O 1
ATOM 918 N N . ASP A 1 167 ? 4.442 37.002 1.645 1.00 12.90 130 ASP A N 1
ATOM 919 C CA . ASP A 1 167 ? 4.321 37.452 0.268 1.00 12.90 130 ASP A CA 1
ATOM 920 C C . ASP A 1 167 ? 2.986 38.193 0.110 1.00 12.55 130 ASP A C 1
ATOM 921 O O . ASP A 1 167 ? 1.926 37.646 0.462 1.00 13.16 130 ASP A O 1
ATOM 926 N N . ASN A 1 168 ? 3.011 39.422 -0.423 1.00 11.27 131 ASN A N 1
ATOM 927 C CA . ASN A 1 168 ? 1.755 40.157 -0.643 1.00 10.82 131 ASN A CA 1
ATOM 928 C C . ASN A 1 168 ? 1.119 39.921 -2.015 1.00 11.29 131 ASN A C 1
ATOM 929 O O . ASN A 1 168 ? 0.054 40.477 -2.315 1.00 10.91 131 ASN A O 1
ATOM 934 N N . PHE A 1 169 ? 1.776 39.114 -2.850 1.00 11.52 132 PHE A N 1
ATOM 935 C CA . PHE A 1 169 ? 1.296 38.796 -4.190 1.00 11.90 132 PHE A CA 1
ATOM 936 C C . PHE A 1 169 ? 1.002 40.060 -5.033 1.00 12.75 132 PHE A C 1
ATOM 937 O O . PHE A 1 169 ? 0.217 40.030 -5.987 1.00 13.75 132 PHE A O 1
ATOM 945 N N . ALA A 1 170 ? 1.690 41.155 -4.687 1.00 13.11 133 ALA A N 1
ATOM 946 C CA . ALA A 1 170 ? 1.507 42.461 -5.328 1.00 13.51 133 ALA A CA 1
ATOM 947 C C . ALA A 1 170 ? 0.064 43.014 -5.273 1.00 13.27 133 ALA A C 1
ATOM 948 O O . ALA A 1 170 ? -0.352 43.817 -6.126 1.00 14.78 133 ALA A O 1
ATOM 950 N N . ASN A 1 171 ? -0.691 42.598 -4.262 1.00 12.82 134 ASN A N 1
ATOM 951 C CA . ASN A 1 171 ? -2.048 43.081 -4.059 1.00 12.61 134 ASN A CA 1
ATOM 952 C C . ASN A 1 171 ? -2.025 44.256 -3.093 1.00 12.70 134 ASN A C 1
ATOM 953 O O . ASN A 1 171 ? -2.094 44.078 -1.880 1.00 12.15 134 ASN A O 1
ATOM 958 N N . ILE A 1 172 ? -1.880 45.457 -3.647 1.00 13.03 135 ILE A N 1
ATOM 959 C CA . ILE A 1 172 ? -1.895 46.686 -2.870 1.00 14.26 135 ILE A CA 1
ATOM 960 C C . ILE A 1 172 ? -3.005 47.550 -3.469 1.00 14.25 135 ILE A C 1
ATOM 961 O O . ILE A 1 172 ? -2.766 48.227 -4.468 1.00 14.78 135 ILE A O 1
ATOM 966 N N . PRO A 1 173 ? -4.209 47.493 -2.888 1.00 14.97 136 PRO A N 1
ATOM 967 C CA . PRO A 1 173 ? -5.395 48.124 -3.490 1.00 15.47 136 PRO A CA 1
ATOM 968 C C . PRO A 1 173 ? -5.188 49.596 -3.904 1.00 16.54 136 PRO A C 1
ATOM 969 O O . PRO A 1 173 ? -5.026 50.424 -3.017 1.00 15.48 136 PRO A O 1
ATOM 973 N N . PRO A 1 174 ? -5.173 49.911 -5.203 1.00 17.88 137 PRO A N 1
ATOM 974 C CA . PRO A 1 174 ? -4.897 51.289 -5.646 1.00 18.43 137 PRO A CA 1
ATOM 975 C C . PRO A 1 174 ? -5.956 52.308 -5.244 1.00 18.55 137 PRO A C 1
ATOM 976 O O . PRO A 1 174 ? -5.631 53.488 -5.233 1.00 19.25 137 PRO A O 1
ATOM 980 N N . GLU A 1 175 ? -7.166 51.876 -4.894 1.00 18.54 138 GLU A N 1
ATOM 981 C CA . GLU A 1 175 ? -8.192 52.814 -4.428 1.00 19.02 138 GLU A CA 1
ATOM 982 C C . GLU A 1 175 ? -7.974 53.316 -3.010 1.00 17.73 138 GLU A C 1
ATOM 983 O O . GLU A 1 175 ? -8.555 54.336 -2.633 1.00 17.97 138 GLU A O 1
ATOM 989 N N . ARG A 1 176 ? -7.158 52.603 -2.224 1.00 15.98 139 ARG A N 1
ATOM 990 C CA . ARG A 1 176 ? -6.958 52.913 -0.808 1.00 15.72 139 ARG A CA 1
ATOM 991 C C . ARG A 1 176 ? -5.511 53.197 -0.417 1.00 14.41 139 ARG A C 1
ATOM 992 O O . ARG A 1 176 ? -5.276 53.708 0.672 1.00 15.38 139 ARG A O 1
ATOM 1000 N N . TYR A 1 177 ? -4.558 52.834 -1.278 1.00 13.72 140 TYR A N 1
ATOM 1001 C CA . TYR A 1 177 ? -3.119 52.972 -0.978 1.00 13.67 140 TYR A CA 1
ATOM 1002 C C . TYR A 1 177 ? -2.369 53.641 -2.114 1.00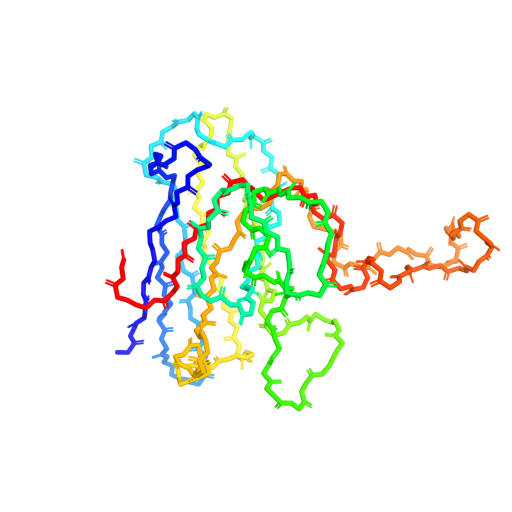 13.92 140 TYR A C 1
ATOM 1003 O O . TYR A 1 177 ? -2.635 53.364 -3.277 1.00 14.53 140 TYR A O 1
ATOM 1012 N N . VAL A 1 178 ? -1.431 54.521 -1.766 1.00 14.36 141 VAL A N 1
ATOM 1013 C CA . VAL A 1 178 ? -0.504 55.097 -2.732 1.00 14.50 141 VAL A CA 1
ATOM 1014 C C . VAL A 1 178 ? 0.938 54.883 -2.300 1.00 13.86 141 VAL A C 1
ATOM 1015 O O . VAL A 1 178 ? 1.246 54.797 -1.117 1.00 14.13 141 VAL A O 1
ATOM 1019 N N . GLN A 1 179 ? 1.808 54.811 -3.291 1.00 14.33 142 GLN A N 1
ATOM 1020 C CA . GLN A 1 179 ? 3.244 54.934 -3.072 1.00 14.38 142 GLN A CA 1
ATOM 1021 C C . GLN A 1 179 ? 3.527 56.300 -2.458 1.00 15.14 142 GLN A C 1
ATOM 1022 O O . GLN A 1 179 ? 2.749 57.239 -2.626 1.00 14.74 142 GLN A O 1
ATOM 1028 N N . VAL A 1 180 ? 4.630 56.422 -1.739 1.00 15.24 143 VAL A N 1
ATOM 1029 C CA . VAL A 1 180 ? 4.956 57.706 -1.121 1.00 16.61 143 VAL A CA 1
ATOM 1030 C C . VAL A 1 180 ? 5.216 58.823 -2.147 1.00 17.58 143 VAL A C 1
ATOM 1031 O O . VAL A 1 180 ? 5.162 60.011 -1.796 1.00 18.09 143 VAL A O 1
ATOM 1035 N N . ASN A 1 181 ? 5.494 58.458 -3.392 1.00 18.64 144 ASN A N 1
ATOM 1036 C CA . ASN A 1 181 ? 5.582 59.435 -4.486 1.00 20.07 144 ASN A CA 1
ATOM 1037 C C . ASN A 1 181 ? 4.222 59.879 -5.041 1.00 20.34 144 ASN A C 1
ATOM 1038 O O . ASN A 1 181 ? 4.157 60.787 -5.878 1.00 21.00 144 ASN A O 1
ATOM 1043 N N . GLY A 1 182 ? 3.145 59.239 -4.586 1.00 19.79 145 GLY A N 1
ATOM 1044 C CA . GLY A 1 182 ? 1.784 59.582 -4.981 1.00 19.74 145 GLY A CA 1
ATOM 1045 C C . GLY A 1 182 ? 1.099 58.640 -5.963 1.00 19.95 145 GLY A C 1
ATOM 1046 O O . GLY A 1 182 ? -0.114 58.713 -6.128 1.00 20.53 145 GLY A O 1
ATOM 1047 N N . THR A 1 183 ? 1.851 57.759 -6.610 1.00 19.50 146 THR A N 1
ATOM 1048 C CA . THR A 1 183 ? 1.266 56.855 -7.593 1.00 19.84 146 THR A CA 1
ATOM 1049 C C . THR A 1 183 ? 0.465 55.755 -6.886 1.00 19.56 146 THR A C 1
ATOM 1050 O O . THR A 1 183 ? 1.014 55.091 -6.008 1.00 18.90 146 THR A O 1
ATOM 1054 N N . PRO A 1 184 ? -0.808 55.557 -7.235 1.00 18.98 147 PRO A N 1
ATOM 1055 C CA . PRO A 1 184 ? -1.580 54.461 -6.632 1.00 18.65 147 PRO A CA 1
ATOM 1056 C C . PRO A 1 184 ? -1.035 53.061 -6.954 1.00 18.04 147 PRO A C 1
ATOM 1057 O O . PRO A 1 184 ? -0.466 52.818 -8.015 1.00 18.20 147 PRO A O 1
ATOM 1061 N N . GLY A 1 185 ? -1.207 52.144 -6.008 1.00 18.39 148 GLY A N 1
ATOM 1062 C CA . GLY A 1 185 ? -0.924 50.749 -6.254 1.00 18.07 148 GLY A CA 1
ATOM 1063 C C . GLY A 1 185 ? 0.538 50.363 -6.125 1.00 18.17 148 GLY A C 1
ATOM 1064 O O . GLY A 1 185 ? 1.379 51.177 -5.731 1.00 17.93 148 GLY A O 1
ATOM 1065 N N . PRO A 1 186 ? 0.851 49.122 -6.483 1.00 17.96 149 PRO A N 1
ATOM 1066 C CA . PRO A 1 186 ? 2.191 48.566 -6.255 1.00 17.54 149 PRO A CA 1
ATOM 1067 C C . PRO A 1 186 ? 3.307 49.143 -7.139 1.00 18.04 149 PRO A C 1
ATOM 1068 O O . PRO A 1 186 ? 3.087 49.401 -8.316 1.00 18.47 149 PRO A O 1
ATOM 1072 N N . ASP A 1 187 ? 4.487 49.327 -6.553 1.00 18.61 150 ASP A N 1
ATOM 1073 C CA . ASP A 1 187 ? 5.667 49.751 -7.299 1.00 19.35 150 ASP A CA 1
ATOM 1074 C C . ASP A 1 187 ? 6.366 48.529 -7.911 1.00 19.83 150 ASP A C 1
ATOM 1075 O O . ASP A 1 187 ? 5.929 47.398 -7.711 1.00 19.23 150 ASP A O 1
ATOM 1080 N N . GLU A 1 188 ? 7.424 48.768 -8.674 1.00 20.42 151 GLU A N 1
ATOM 1081 C CA . GLU A 1 188 ? 8.097 47.701 -9.409 1.00 21.09 151 GLU A CA 1
ATOM 1082 C C . GLU A 1 188 ? 8.684 46.640 -8.488 1.00 20.68 151 GLU A C 1
ATOM 1083 O O . GLU A 1 188 ? 8.656 45.454 -8.802 1.00 21.20 151 GLU A O 1
ATOM 1089 N N . THR A 1 189 ? 9.213 47.068 -7.350 1.00 20.08 152 THR A N 1
ATOM 1090 C CA . THR A 1 189 ? 9.767 46.157 -6.363 1.00 19.80 152 THR A CA 1
ATOM 1091 C C . THR A 1 189 ? 8.696 45.197 -5.854 1.00 18.69 152 THR A C 1
ATOM 1092 O O . THR A 1 189 ? 8.924 44.010 -5.755 1.00 18.16 152 THR A O 1
ATOM 1096 N N . THR A 1 190 ? 7.520 45.722 -5.543 1.00 18.32 153 THR A N 1
ATOM 1097 C CA . THR A 1 190 ? 6.412 44.882 -5.098 1.00 17.13 153 THR A CA 1
ATOM 1098 C C . THR A 1 190 ? 5.987 43.894 -6.195 1.00 18.07 153 THR A C 1
ATOM 1099 O O . THR A 1 190 ? 5.751 42.711 -5.926 1.00 17.59 153 THR A O 1
ATOM 1103 N N . LEU A 1 191 ? 5.905 44.381 -7.427 1.00 18.22 154 LEU A N 1
ATOM 1104 C CA . LEU A 1 191 ? 5.477 43.560 -8.551 1.00 19.55 154 LEU A CA 1
ATOM 1105 C C . LEU A 1 191 ? 6.411 42.380 -8.799 1.00 19.93 154 LEU A C 1
ATOM 1106 O O . LEU A 1 191 ? 5.972 41.301 -9.213 1.00 20.94 154 LEU A O 1
ATOM 1111 N N . THR A 1 192 ? 7.693 42.582 -8.529 1.00 20.20 155 THR A N 1
ATOM 1112 C CA . THR A 1 192 ? 8.698 41.579 -8.837 1.00 20.74 155 THR A CA 1
ATOM 1113 C C . THR A 1 192 ? 9.147 40.728 -7.647 1.00 20.74 155 THR A C 1
ATOM 1114 O O . THR A 1 192 ? 9.867 39.751 -7.865 1.00 22.68 155 THR A O 1
ATOM 1118 N N . THR A 1 193 ? 8.743 41.068 -6.413 1.00 19.95 156 THR A N 1
ATOM 1119 C CA . THR A 1 193 ? 9.187 40.346 -5.208 1.00 18.99 156 THR A CA 1
ATOM 1120 C C . THR A 1 193 ? 8.103 39.951 -4.207 1.00 18.11 156 THR A C 1
ATOM 1121 O O . THR A 1 193 ? 8.350 39.102 -3.347 1.00 18.17 156 THR A O 1
ATOM 1125 N N . GLY A 1 194 ? 6.951 40.615 -4.251 1.00 16.04 157 GLY A N 1
ATOM 1126 C CA . GLY A 1 194 ? 5.943 40.455 -3.222 1.00 15.02 157 GLY A CA 1
ATOM 1127 C C . GLY A 1 194 ? 6.335 40.940 -1.835 1.00 13.74 157 GLY A C 1
ATOM 1128 O O . GLY A 1 194 ? 5.671 40.636 -0.855 1.00 13.05 157 GLY A O 1
ATOM 1129 N N . ASP A 1 195 ? 7.423 41.715 -1.747 1.00 13.40 158 ASP A N 1
ATOM 1130 C CA . ASP A 1 195 ? 7.890 42.291 -0.504 1.00 13.41 158 ASP A CA 1
ATOM 1131 C C . ASP A 1 195 ? 8.121 41.290 0.619 1.00 13.33 158 ASP A C 1
ATOM 1132 O O . ASP A 1 195 ? 7.902 41.578 1.791 1.00 13.16 158 ASP A O 1
ATOM 1137 N N . ALA A 1 196 ? 8.613 40.106 0.253 1.00 13.36 159 ALA A N 1
ATOM 1138 C CA . ALA A 1 196 ? 8.736 39.033 1.224 1.00 13.78 159 ALA A CA 1
ATOM 1139 C C . ALA A 1 196 ? 10.029 39.091 2.055 1.00 13.87 159 ALA A C 1
ATOM 1140 O O . ALA A 1 196 ? 10.236 38.271 2.928 1.00 14.80 159 ALA A O 1
ATOM 1142 N N . GLY A 1 197 ? 10.884 40.074 1.798 1.00 14.85 160 GLY A N 1
ATOM 1143 C CA . GLY A 1 197 ? 12.023 40.311 2.665 1.00 14.95 160 GLY A CA 1
ATOM 1144 C C . GLY A 1 197 ? 13.190 39.382 2.396 1.00 14.64 160 GLY A C 1
ATOM 1145 O O . GLY A 1 197 ? 13.361 38.891 1.280 1.00 15.14 160 GLY A O 1
ATOM 1146 N N . LYS A 1 198 ? 13.984 39.148 3.433 1.00 14.10 161 LYS A N 1
ATOM 1147 C CA . LYS A 1 198 ? 15.273 38.474 3.291 1.00 14.04 161 LYS A CA 1
ATOM 1148 C C . LYS A 1 198 ? 15.075 37.008 2.952 1.00 12.36 161 LYS A C 1
ATOM 1149 O O . LYS A 1 198 ? 13.983 36.459 3.098 1.00 13.01 161 LYS A O 1
ATOM 1155 N N . ARG A 1 199 ? 16.146 36.407 2.468 1.00 10.34 162 ARG A N 1
ATOM 1156 C CA . ARG A 1 199 ? 16.167 35.004 2.069 1.00 9.70 162 ARG A CA 1
ATOM 1157 C C . ARG A 1 199 ? 16.767 34.196 3.200 1.00 9.74 162 ARG A C 1
AT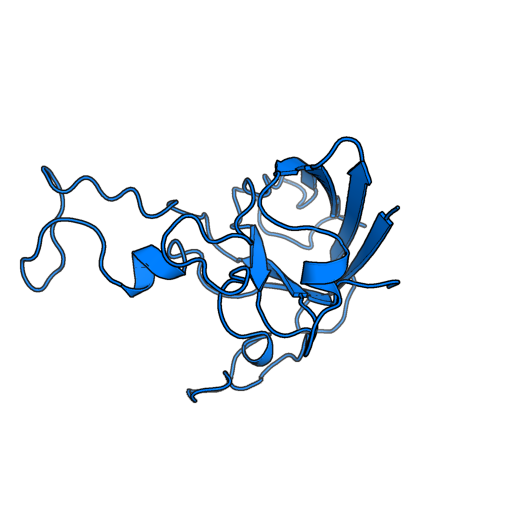OM 1158 O O . ARG A 1 199 ? 17.935 34.380 3.546 1.00 9.74 162 ARG A O 1
ATOM 1166 N N . VAL A 1 200 ? 15.941 33.340 3.816 1.00 9.78 163 VAL A N 1
ATOM 1167 C CA . VAL A 1 200 ? 16.337 32.609 5.021 1.00 9.84 163 VAL A CA 1
ATOM 1168 C C . VAL A 1 200 ? 16.719 31.147 4.791 1.00 9.09 163 VAL A C 1
ATOM 1169 O O . VAL A 1 200 ? 17.288 30.511 5.685 1.00 10.44 163 VAL A O 1
ATOM 1173 N N . ALA A 1 201 ? 16.363 30.594 3.633 1.00 9.14 164 ALA A N 1
ATOM 1174 C CA . ALA A 1 201 ? 16.784 29.238 3.262 1.00 8.03 164 ALA A CA 1
ATOM 1175 C C . ALA A 1 201 ? 16.792 29.144 1.746 1.00 8.81 164 ALA A C 1
ATOM 1176 O O . ALA A 1 201 ? 15.969 29.761 1.085 1.00 8.44 164 ALA A O 1
ATOM 1178 N N . CYS A 1 202 ? 17.685 28.329 1.215 1.00 8.20 165 CYS A N 1
ATOM 1179 C CA . CYS A 1 202 ? 17.893 28.242 -0.217 1.00 8.34 165 CYS A CA 1
ATOM 1180 C C . CYS A 1 202 ? 18.369 26.853 -0.576 1.00 8.97 165 CYS A C 1
ATOM 1181 O O . CYS A 1 202 ? 19.211 26.292 0.133 1.00 8.58 165 CYS A O 1
ATOM 1184 N N . GLY A 1 203 ? 17.834 26.300 -1.665 1.00 8.99 166 GLY A N 1
ATOM 1185 C CA . GLY A 1 203 ? 18.352 25.067 -2.224 1.00 9.68 166 GLY A CA 1
ATOM 1186 C C . GLY A 1 203 ? 18.392 25.155 -3.726 1.00 9.66 166 GLY A C 1
ATOM 1187 O O . GLY A 1 203 ? 17.532 25.764 -4.342 1.00 10.95 166 GLY A O 1
ATOM 1188 N N . VAL A 1 204 ? 19.409 24.559 -4.322 1.00 9.81 167 VAL A N 1
ATOM 1189 C CA . VAL A 1 204 ? 19.495 24.502 -5.767 1.00 9.48 167 VAL A CA 1
ATOM 1190 C C . VAL A 1 204 ? 18.595 23.354 -6.226 1.00 9.40 167 VAL A C 1
ATOM 1191 O O . VAL A 1 204 ? 18.607 22.269 -5.618 1.00 8.77 167 VAL A O 1
ATOM 1195 N N . ILE A 1 205 ? 17.831 23.576 -7.290 1.00 9.37 168 ILE A N 1
ATOM 1196 C CA . ILE A 1 205 ? 16.925 22.554 -7.814 1.00 10.43 168 ILE A CA 1
ATOM 1197 C C . ILE A 1 205 ? 17.673 21.650 -8.816 1.00 12.05 168 ILE A C 1
ATOM 1198 O O . ILE A 1 205 ? 18.273 22.127 -9.784 1.00 12.49 168 ILE A O 1
ATOM 1203 N N . GLY A 1 206 ? 17.647 20.350 -8.569 1.00 12.76 169 GLY A N 1
ATOM 1204 C CA . GLY A 1 206 ? 18.237 19.394 -9.482 1.00 14.93 169 GLY A CA 1
ATOM 1205 C C . GLY A 1 206 ? 18.058 18.009 -8.913 1.00 16.89 169 GLY A C 1
ATOM 1206 O O . GLY A 1 206 ? 16.956 17.496 -8.883 1.00 16.49 169 GLY A O 1
ATOM 1207 N N . SER A 1 207 ? 19.150 17.448 -8.395 1.00 20.24 170 SER A N 1
ATOM 1208 C CA . SER A 1 207 ? 19.157 16.087 -7.854 1.00 22.20 170 SER A CA 1
ATOM 1209 C C . SER A 1 207 ? 19.480 16.033 -6.365 1.00 23.13 170 SER A C 1
ATOM 1210 O O . SER A 1 207 ? 19.639 14.946 -5.805 1.00 24.28 170 SER A O 1
ATOM 1213 N N . GLY A 1 208 ? 19.545 17.197 -5.727 1.00 24.11 171 GLY A N 1
ATOM 1214 C CA . GLY A 1 208 ? 20.075 17.325 -4.380 1.00 25.00 171 GLY A CA 1
ATOM 1215 C C . GLY A 1 208 ? 19.025 17.191 -3.301 1.00 25.79 171 GLY A C 1
ATOM 1216 O O . GLY A 1 208 ? 19.386 17.205 -2.121 1.00 26.61 171 GLY A O 1
#

InterPro domains:
  IPR001424 Superoxide dismutase, copper/zinc binding domain [PF00080] (86-237)
  IPR001424 Superoxide dismutase, copper/zinc binding domain [cd00305] (70-234)
  IPR018152 Superoxide dismutase, copper/zinc, binding site [PS00332] (226-237)
  IPR024134 Superoxide dismutase (Cu/Zn) / superoxide dismutase copper chaperone [PTHR10003] (86-238)
  IPR036423 Superoxide dismutase-like, copper/zinc binding domain superfamily [G3DSA:2.60.40.200] (70-239)
  IPR036423 Superoxide dismutase-like, copper/zinc binding domain superfamily [SSF49329] (73-238)